Protein AF-A0A1V4QBG5-F1 (afdb_monomer_lite)

Structure (mmCIF, N/CA/C/O backbone):
data_AF-A0A1V4QBG5-F1
#
_entry.id   AF-A0A1V4QBG5-F1
#
loop_
_atom_site.group_PDB
_atom_site.id
_atom_site.type_symbol
_atom_site.label_atom_id
_atom_site.label_alt_id
_atom_site.label_comp_id
_atom_site.label_asym_id
_atom_site.label_entity_id
_atom_site.label_seq_id
_atom_site.pdbx_PDB_ins_code
_atom_site.Cartn_x
_atom_site.Cartn_y
_atom_site.Cartn_z
_atom_site.occupancy
_atom_site.B_iso_or_equiv
_atom_site.auth_seq_id
_atom_site.auth_comp_id
_atom_site.auth_asym_id
_atom_site.auth_atom_id
_atom_site.pdbx_PDB_model_num
ATOM 1 N N . GLU A 1 1 ? 27.169 12.301 -31.690 1.00 55.28 1 GLU A N 1
ATOM 2 C CA . GLU A 1 1 ? 26.166 12.126 -30.625 1.00 55.28 1 GLU A CA 1
ATOM 3 C C . GLU A 1 1 ? 25.256 11.003 -31.083 1.00 55.28 1 GLU A C 1
ATOM 5 O O . GLU A 1 1 ? 24.715 11.098 -32.166 1.00 55.28 1 GLU A O 1
ATOM 10 N N . GLU A 1 2 ? 25.234 9.892 -30.360 1.00 57.31 2 GLU A N 1
ATOM 11 C CA . GLU A 1 2 ? 24.465 8.664 -30.683 1.00 57.31 2 GLU A CA 1
ATOM 12 C C . GLU A 1 2 ? 24.099 7.962 -29.361 1.00 57.31 2 GLU A C 1
ATOM 14 O O . GLU A 1 2 ? 23.023 7.404 -29.177 1.00 57.31 2 GLU A O 1
ATOM 19 N N . LYS A 1 3 ? 24.978 8.135 -28.364 1.00 63.56 3 LYS A N 1
ATOM 20 C CA . LYS A 1 3 ? 24.768 7.815 -26.952 1.00 63.56 3 LYS A CA 1
ATOM 21 C C . LYS A 1 3 ? 23.510 8.458 -26.339 1.00 63.56 3 LYS A C 1
ATOM 23 O O . LYS A 1 3 ? 22.921 7.844 -25.455 1.00 63.56 3 LYS A O 1
ATOM 28 N N . ASP A 1 4 ? 23.096 9.640 -26.800 1.00 74.81 4 ASP A N 1
ATOM 29 C CA . ASP A 1 4 ? 21.909 10.320 -26.262 1.00 74.81 4 ASP A CA 1
ATOM 30 C C . ASP A 1 4 ? 20.607 9.691 -26.787 1.00 74.81 4 ASP A C 1
ATOM 32 O O . ASP A 1 4 ? 19.680 9.473 -26.013 1.00 74.81 4 ASP A O 1
ATOM 36 N N . GLU A 1 5 ? 20.550 9.288 -28.061 1.00 79.94 5 GLU A N 1
ATOM 37 C CA . GLU A 1 5 ? 19.362 8.639 -28.641 1.00 79.94 5 GLU A CA 1
ATOM 38 C C . GLU A 1 5 ? 19.149 7.223 -28.092 1.00 79.94 5 GLU A C 1
ATOM 40 O O . GLU A 1 5 ? 18.025 6.851 -27.750 1.00 79.94 5 GLU A O 1
ATOM 45 N N . ALA A 1 6 ? 20.226 6.445 -27.944 1.00 78.88 6 ALA A N 1
ATOM 46 C CA . ALA A 1 6 ? 20.153 5.095 -27.388 1.00 78.88 6 ALA A CA 1
ATOM 47 C C . ALA A 1 6 ? 19.689 5.091 -25.919 1.00 78.88 6 ALA A C 1
ATOM 49 O O . ALA A 1 6 ? 18.917 4.219 -25.517 1.00 78.88 6 ALA A O 1
ATOM 50 N N . LEU A 1 7 ? 20.123 6.079 -25.126 1.00 81.12 7 LEU A N 1
ATOM 51 C CA . LEU A 1 7 ? 19.674 6.249 -23.743 1.00 81.12 7 LEU A CA 1
ATOM 52 C C . LEU A 1 7 ? 18.184 6.612 -23.690 1.00 81.12 7 LEU A C 1
ATOM 54 O O . LEU A 1 7 ? 17.432 5.982 -22.950 1.00 81.12 7 LEU A O 1
ATOM 58 N N . VAL A 1 8 ? 17.754 7.570 -24.516 1.00 82.69 8 VAL A N 1
ATOM 59 C CA . VAL A 1 8 ? 16.348 7.998 -24.595 1.00 82.69 8 VAL A CA 1
ATOM 60 C C . VAL A 1 8 ? 15.440 6.840 -25.017 1.00 82.69 8 VAL A C 1
ATOM 62 O O . VAL A 1 8 ? 14.374 6.647 -24.433 1.00 82.69 8 VAL A O 1
ATOM 65 N N . ALA A 1 9 ? 15.864 6.023 -25.984 1.00 81.56 9 ALA A N 1
ATOM 66 C CA . ALA A 1 9 ? 15.118 4.841 -26.407 1.00 81.56 9 ALA A CA 1
ATOM 67 C C . ALA A 1 9 ? 15.015 3.786 -25.292 1.00 81.56 9 ALA A C 1
ATOM 69 O O . ALA A 1 9 ? 13.950 3.198 -25.098 1.00 81.56 9 ALA A O 1
ATOM 70 N N . ALA A 1 10 ? 16.091 3.568 -24.529 1.00 78.62 10 ALA A N 1
ATOM 71 C CA . ALA A 1 10 ? 16.095 2.638 -23.403 1.00 78.62 10 ALA A CA 1
ATOM 72 C C . ALA A 1 10 ? 15.193 3.112 -22.249 1.00 78.62 10 ALA A C 1
ATOM 74 O O . ALA A 1 10 ? 14.437 2.314 -21.694 1.00 78.62 10 ALA A O 1
ATOM 75 N N . GLU A 1 11 ? 15.213 4.404 -21.910 1.00 75.06 11 GLU A N 1
ATOM 76 C CA . GLU A 1 11 ? 14.308 4.980 -20.907 1.00 75.06 11 GLU A CA 1
ATOM 77 C C . GLU A 1 11 ? 12.843 4.908 -21.354 1.00 75.06 11 GLU A C 1
ATOM 79 O O . GLU A 1 11 ? 11.976 4.528 -20.564 1.00 75.06 11 GLU A O 1
ATOM 84 N N . ALA A 1 12 ? 12.564 5.187 -22.633 1.00 77.12 12 ALA A N 1
ATOM 85 C CA . ALA A 1 12 ? 11.227 5.051 -23.204 1.00 77.12 12 ALA A CA 1
ATOM 86 C C . ALA A 1 12 ? 10.733 3.595 -23.174 1.00 77.12 12 ALA A C 1
ATOM 88 O O . ALA A 1 12 ? 9.572 3.349 -22.846 1.00 77.12 12 ALA A O 1
ATOM 89 N N . ALA A 1 13 ? 11.612 2.628 -23.455 1.00 75.75 13 ALA A N 1
ATOM 90 C CA . ALA A 1 13 ? 11.293 1.206 -23.373 1.00 75.75 13 ALA A CA 1
ATOM 91 C C . ALA A 1 13 ? 11.007 0.761 -21.929 1.00 75.75 13 ALA A C 1
ATOM 93 O O . ALA A 1 13 ? 10.038 0.043 -21.692 1.00 75.75 1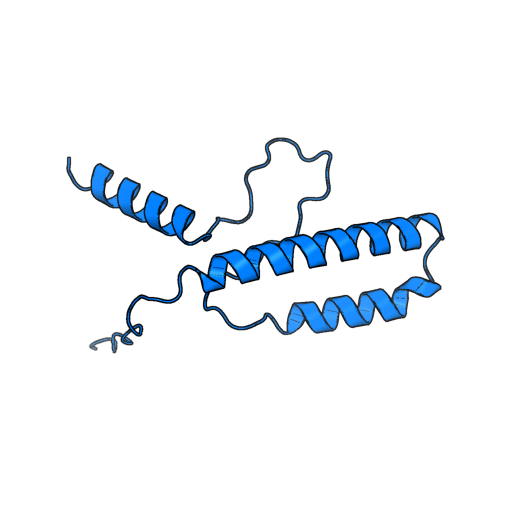3 ALA A O 1
ATOM 94 N N . MET A 1 14 ? 11.786 1.230 -20.947 1.00 75.19 14 MET A N 1
ATOM 95 C CA . MET A 1 14 ? 11.526 0.940 -19.532 1.00 75.19 14 MET A CA 1
ATOM 96 C C . MET A 1 14 ? 10.206 1.554 -19.049 1.00 75.19 14 MET A C 1
ATOM 98 O O . MET A 1 14 ? 9.427 0.877 -18.377 1.00 75.19 14 MET A O 1
ATOM 102 N N . ALA A 1 15 ? 9.909 2.794 -19.446 1.00 74.19 15 ALA A N 1
ATOM 103 C CA . ALA A 1 15 ? 8.634 3.435 -19.140 1.00 74.19 15 AL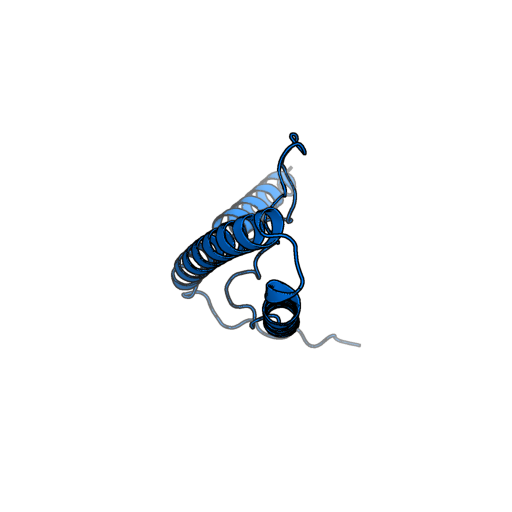A A CA 1
ATOM 104 C C . ALA A 1 15 ? 7.449 2.687 -19.780 1.00 74.19 15 ALA A C 1
ATOM 106 O O . ALA A 1 15 ? 6.440 2.448 -19.114 1.00 74.19 15 ALA A O 1
ATOM 107 N N . ALA A 1 16 ? 7.586 2.256 -21.040 1.00 71.75 16 ALA A N 1
ATOM 108 C CA . ALA A 1 16 ? 6.585 1.446 -21.738 1.00 71.75 16 ALA A CA 1
ATOM 109 C C . ALA A 1 16 ? 6.386 0.065 -21.087 1.00 71.75 16 ALA A C 1
ATOM 111 O O . ALA A 1 16 ? 5.259 -0.421 -21.010 1.00 71.75 16 ALA A O 1
ATOM 112 N N . ALA A 1 17 ? 7.453 -0.529 -20.544 1.00 66.44 17 ALA A N 1
ATOM 113 C CA . ALA A 1 17 ? 7.410 -1.762 -19.757 1.00 66.44 17 ALA A CA 1
ATOM 114 C C . ALA A 1 17 ? 6.837 -1.568 -18.336 1.00 66.44 17 ALA A C 1
ATOM 116 O O . ALA A 1 17 ? 6.855 -2.496 -17.527 1.00 66.44 17 ALA A O 1
ATOM 117 N N . GLY A 1 18 ? 6.338 -0.373 -17.998 1.00 65.69 18 GLY A N 1
ATOM 118 C CA . GLY A 1 18 ? 5.751 -0.074 -16.691 1.00 65.69 18 GLY A CA 1
ATOM 119 C C . GLY A 1 18 ? 6.773 0.028 -15.555 1.00 65.69 18 GLY A C 1
ATOM 120 O O . GLY A 1 18 ? 6.390 0.027 -14.384 1.00 65.69 18 GLY A O 1
ATOM 121 N N . ILE A 1 19 ? 8.065 0.122 -15.878 1.00 70.50 19 ILE A N 1
ATOM 122 C CA . ILE A 1 19 ? 9.142 0.331 -14.911 1.00 70.50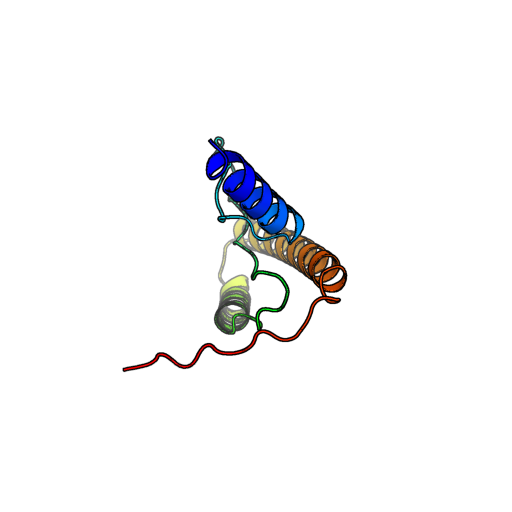 19 ILE A CA 1
ATOM 123 C C . ILE A 1 19 ? 9.222 1.835 -14.641 1.00 70.50 19 ILE A C 1
ATOM 125 O O . ILE A 1 19 ? 9.799 2.592 -15.418 1.00 70.50 19 ILE A O 1
ATOM 129 N N . SER A 1 20 ? 8.619 2.281 -13.537 1.00 67.94 20 SER A N 1
ATOM 130 C CA . SER A 1 20 ? 8.697 3.677 -13.089 1.00 67.94 20 SER A CA 1
ATOM 131 C C . SER A 1 20 ? 9.518 3.790 -11.803 1.00 67.94 20 SER A C 1
ATOM 133 O O . SER A 1 20 ? 9.391 2.974 -10.892 1.00 67.94 20 SER A O 1
ATOM 135 N N . GLY A 1 21 ? 10.365 4.821 -11.715 1.00 60.97 21 GLY 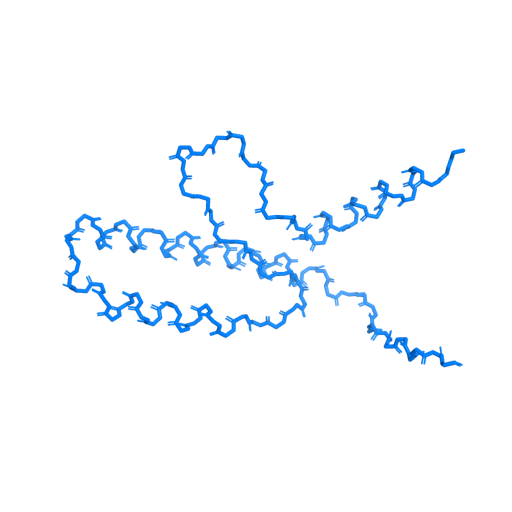A N 1
ATOM 136 C CA . GLY A 1 21 ? 11.308 5.050 -10.609 1.00 60.97 21 GLY A CA 1
ATOM 137 C C . GLY A 1 21 ? 10.683 5.400 -9.250 1.00 60.97 21 GLY A C 1
ATOM 138 O O . GLY A 1 21 ? 11.408 5.740 -8.321 1.00 60.97 21 GLY A O 1
ATOM 139 N N . GLY A 1 22 ? 9.358 5.314 -9.102 1.00 59.22 22 GLY A N 1
ATOM 140 C CA . GLY A 1 22 ? 8.701 5.391 -7.797 1.00 59.22 22 GLY A CA 1
ATOM 141 C C . GLY A 1 22 ? 8.618 6.778 -7.150 1.00 59.22 22 GLY A C 1
ATOM 142 O O . GLY A 1 22 ? 8.431 6.853 -5.939 1.00 59.22 22 GLY A O 1
ATOM 143 N N . GLY A 1 23 ? 8.702 7.870 -7.914 1.00 62.75 23 GLY A N 1
ATOM 144 C CA . GLY A 1 23 ? 8.434 9.205 -7.373 1.00 62.75 23 GLY A CA 1
ATOM 145 C C . GLY A 1 23 ? 8.525 10.319 -8.406 1.00 62.75 23 GLY A C 1
ATOM 146 O O . GLY A 1 23 ? 9.620 10.644 -8.838 1.00 62.75 23 GLY A O 1
ATOM 147 N N . THR A 1 24 ? 7.384 10.921 -8.757 1.00 55.28 24 THR A N 1
ATOM 148 C CA . THR A 1 24 ? 7.292 12.155 -9.568 1.00 55.28 24 THR A CA 1
ATOM 149 C C . THR A 1 24 ? 5.923 12.835 -9.386 1.00 55.28 24 THR A C 1
ATOM 151 O O . THR A 1 24 ? 5.215 13.098 -10.358 1.00 55.28 24 THR A O 1
ATOM 154 N N . LYS A 1 25 ? 5.489 13.092 -8.148 1.00 58.12 25 LYS A N 1
ATOM 155 C CA . LYS A 1 25 ? 4.467 14.124 -7.918 1.00 58.12 25 LYS A CA 1
ATOM 156 C C . LYS A 1 25 ? 5.139 15.284 -7.208 1.00 58.12 25 LYS A C 1
ATOM 158 O O . LYS A 1 25 ? 5.746 15.090 -6.162 1.00 58.12 25 LYS A O 1
ATOM 163 N N . GLU A 1 26 ? 5.059 16.464 -7.816 1.00 62.44 26 GLU A N 1
ATOM 164 C CA . GLU A 1 26 ? 5.525 17.711 -7.198 1.00 62.44 26 GLU A CA 1
ATOM 165 C C . GLU A 1 26 ? 4.602 18.136 -6.043 1.00 62.44 26 GLU A C 1
ATOM 167 O O . GLU A 1 26 ? 5.006 18.903 -5.171 1.00 62.44 26 GLU A O 1
ATOM 172 N N . ASP A 1 27 ? 3.380 17.591 -6.008 1.00 63.69 27 ASP A N 1
ATOM 173 C CA . ASP A 1 27 ? 2.401 17.810 -4.951 1.00 63.69 27 ASP A CA 1
ATOM 174 C C . ASP A 1 27 ? 2.399 16.659 -3.930 1.00 63.69 27 ASP A C 1
ATOM 176 O O . ASP A 1 27 ? 2.081 15.511 -4.252 1.00 63.69 27 ASP A O 1
ATOM 180 N N . PHE A 1 28 ? 2.756 16.992 -2.687 1.00 66.88 28 PHE A N 1
ATOM 181 C CA . PHE A 1 28 ? 2.822 16.088 -1.533 1.00 66.88 28 PHE A CA 1
ATOM 182 C C . PHE A 1 28 ? 1.625 16.239 -0.584 1.00 66.88 28 PHE A C 1
ATOM 184 O O . PHE A 1 28 ? 1.667 15.731 0.537 1.00 66.88 28 PHE A O 1
ATOM 191 N N . THR A 1 29 ? 0.567 16.958 -0.978 1.00 77.69 29 THR A N 1
ATOM 192 C CA . THR A 1 29 ? -0.642 17.047 -0.141 1.00 77.69 29 THR A CA 1
ATOM 193 C C . THR A 1 29 ? -1.366 15.708 0.006 1.00 77.69 29 THR A C 1
ATOM 195 O O . THR A 1 29 ? -2.101 15.519 0.976 1.00 77.69 29 THR A O 1
ATOM 198 N N . GLU A 1 30 ? -1.125 14.759 -0.900 1.00 70.94 30 GLU A N 1
ATOM 199 C CA . GLU A 1 30 ? -1.714 13.421 -0.876 1.00 70.94 30 GLU A CA 1
ATOM 200 C C . GLU A 1 30 ? -0.714 12.341 -0.445 1.00 70.94 30 GLU A C 1
ATOM 202 O O . GLU A 1 30 ? 0.497 12.434 -0.663 1.00 70.94 30 GLU A O 1
ATOM 207 N N . ILE A 1 31 ? -1.239 11.257 0.133 1.00 73.00 31 ILE A N 1
ATOM 208 C CA . ILE A 1 31 ? -0.455 10.047 0.388 1.00 73.00 31 ILE A CA 1
ATOM 209 C C . ILE A 1 31 ? -0.190 9.371 -0.957 1.00 73.00 31 ILE A C 1
ATOM 211 O O . ILE A 1 31 ? -1.104 8.859 -1.602 1.00 73.00 31 ILE A O 1
ATOM 215 N N . ILE A 1 32 ? 1.073 9.366 -1.381 1.00 75.88 32 ILE A N 1
ATOM 216 C CA . ILE A 1 32 ? 1.483 8.715 -2.626 1.00 75.88 32 ILE A CA 1
ATOM 217 C C . ILE A 1 32 ? 1.318 7.191 -2.472 1.00 75.88 32 ILE A C 1
ATOM 219 O O . ILE A 1 32 ? 1.789 6.631 -1.475 1.00 75.88 32 ILE A O 1
ATOM 223 N N . PRO A 1 33 ? 0.684 6.503 -3.443 1.00 76.31 33 PRO A N 1
ATOM 224 C CA . PRO A 1 33 ? 0.561 5.052 -3.416 1.00 76.31 33 PRO A CA 1
ATOM 225 C C . PRO A 1 33 ? 1.919 4.352 -3.344 1.00 76.31 33 PRO A C 1
ATOM 227 O O . PRO A 1 33 ? 2.918 4.823 -3.889 1.00 76.31 33 PRO A O 1
ATOM 230 N N . GLN A 1 34 ? 1.946 3.175 -2.722 1.00 79.00 34 GLN A N 1
ATOM 231 C CA . GLN A 1 34 ? 3.154 2.358 -2.669 1.00 79.00 34 GLN A CA 1
ATOM 232 C C . GLN A 1 34 ? 3.583 1.916 -4.077 1.00 79.00 34 GLN A C 1
ATOM 234 O O . GLN A 1 34 ? 2.772 1.423 -4.869 1.00 79.00 34 GLN A O 1
ATOM 239 N N . VAL A 1 35 ? 4.885 2.040 -4.359 1.00 79.19 35 VAL A N 1
ATOM 240 C CA . VAL A 1 35 ? 5.516 1.604 -5.617 1.00 79.19 35 VAL A CA 1
ATOM 241 C C . VAL A 1 35 ? 5.177 0.140 -5.871 1.00 79.19 35 VAL A C 1
ATOM 243 O O . VAL A 1 35 ? 5.371 -0.672 -4.971 1.00 79.19 35 VAL A O 1
ATOM 246 N N . GLN A 1 36 ? 4.706 -0.236 -7.063 1.00 81.25 36 GLN A N 1
ATOM 247 C CA . GLN A 1 36 ? 4.403 -1.634 -7.411 1.00 81.25 36 GLN A CA 1
ATOM 248 C C . GLN A 1 36 ? 5.662 -2.392 -7.875 1.00 81.25 36 GLN A C 1
ATOM 250 O O . GLN A 1 36 ? 6.639 -1.761 -8.271 1.00 81.25 36 GLN A O 1
ATOM 255 N N . PRO A 1 37 ? 5.715 -3.734 -7.769 1.00 79.44 37 PRO A N 1
ATOM 256 C CA . PRO A 1 37 ? 6.792 -4.503 -8.384 1.00 79.44 37 PRO A CA 1
ATOM 257 C C . PRO A 1 37 ? 6.753 -4.336 -9.905 1.00 79.44 37 PRO A C 1
ATOM 259 O O . PRO A 1 37 ? 5.667 -4.287 -10.485 1.00 79.44 37 PRO A O 1
ATOM 262 N N . ASN A 1 38 ? 7.921 -4.307 -10.544 1.00 79.62 38 ASN A N 1
ATOM 263 C CA . ASN A 1 38 ? 7.991 -4.335 -12.001 1.00 79.62 38 ASN A CA 1
ATOM 264 C C . ASN A 1 38 ? 7.340 -5.622 -12.540 1.00 79.62 38 ASN A C 1
ATOM 266 O O . ASN A 1 38 ? 7.399 -6.664 -11.873 1.00 79.62 38 ASN A O 1
ATOM 270 N N . PRO A 1 39 ? 6.758 -5.585 -13.748 1.00 74.31 39 PRO A N 1
ATOM 271 C CA . PRO A 1 39 ? 6.295 -6.786 -14.432 1.00 74.31 39 PRO A CA 1
ATOM 272 C C . PRO A 1 39 ? 7.339 -7.910 -14.456 1.00 74.31 39 PRO A C 1
ATOM 274 O O . PRO A 1 39 ? 8.539 -7.657 -14.531 1.00 74.31 39 PRO A O 1
ATOM 277 N N . GLY A 1 40 ? 6.885 -9.162 -14.351 1.00 74.69 40 GLY A N 1
ATOM 278 C CA . GLY A 1 40 ? 7.756 -10.346 -14.341 1.00 74.69 40 GLY A CA 1
ATOM 279 C C . GLY A 1 40 ? 8.499 -10.608 -13.022 1.00 74.69 40 GLY A C 1
ATOM 280 O O . GLY A 1 40 ? 9.034 -11.700 -12.838 1.00 74.69 40 GLY A O 1
ATOM 281 N N . MET A 1 41 ? 8.498 -9.666 -12.071 1.00 77.88 41 MET A N 1
ATOM 282 C CA . MET A 1 41 ? 9.107 -9.869 -10.753 1.00 77.88 41 MET A CA 1
ATOM 283 C C . MET A 1 41 ? 8.176 -10.639 -9.799 1.00 77.88 41 MET A C 1
ATOM 285 O O . MET A 1 41 ? 6.955 -10.458 -9.834 1.00 77.88 41 MET A O 1
ATOM 289 N N . PRO A 1 42 ? 8.727 -11.475 -8.898 1.00 76.94 42 PRO A N 1
ATOM 290 C CA . PRO A 1 42 ? 7.931 -12.197 -7.910 1.00 76.94 42 PRO A CA 1
ATOM 291 C C . PRO A 1 42 ? 7.276 -11.257 -6.885 1.00 76.94 42 PRO A C 1
ATOM 293 O O . PRO A 1 42 ? 7.762 -10.158 -6.602 1.00 76.94 42 PRO A O 1
ATOM 296 N N . GLU A 1 43 ? 6.186 -11.719 -6.262 1.00 79.88 43 GLU A N 1
ATOM 297 C CA . GLU A 1 43 ? 5.490 -10.950 -5.228 1.00 79.88 43 GLU A CA 1
ATOM 298 C C . GLU A 1 43 ? 6.398 -10.655 -4.019 1.00 79.88 43 GLU A C 1
ATOM 300 O O . GLU A 1 43 ? 7.076 -11.526 -3.462 1.00 79.88 43 GLU A O 1
ATOM 305 N N . ARG A 1 44 ? 6.347 -9.409 -3.533 1.00 83.06 44 ARG A N 1
ATOM 306 C CA . ARG A 1 44 ? 7.024 -9.006 -2.297 1.00 83.06 44 ARG A CA 1
ATOM 307 C C . ARG A 1 44 ? 6.288 -9.563 -1.079 1.00 83.06 44 ARG A C 1
ATOM 309 O O . ARG A 1 44 ? 5.355 -8.945 -0.573 1.00 83.06 44 ARG A O 1
ATOM 316 N N . LYS A 1 45 ? 6.791 -10.668 -0.517 1.00 84.69 45 LYS A N 1
ATOM 317 C CA . LYS A 1 45 ? 6.266 -11.315 0.712 1.00 84.69 45 LYS A CA 1
ATOM 318 C C . LYS A 1 45 ? 6.062 -10.365 1.906 1.00 84.69 45 LYS A C 1
ATOM 320 O O . LYS A 1 45 ? 5.275 -10.645 2.806 1.00 84.69 45 LYS A O 1
ATOM 325 N N . ALA A 1 46 ? 6.793 -9.250 1.970 1.00 86.12 46 ALA A N 1
ATOM 326 C CA . ALA A 1 46 ? 6.614 -8.234 3.010 1.00 86.12 46 ALA A CA 1
ATOM 327 C C . ALA A 1 46 ? 5.246 -7.530 2.942 1.00 86.12 46 ALA A C 1
ATOM 329 O O . ALA A 1 46 ? 4.722 -7.145 3.983 1.00 86.12 46 ALA A O 1
ATOM 330 N N . VAL A 1 47 ? 4.658 -7.411 1.749 1.00 84.69 47 VAL A N 1
ATOM 331 C CA . VAL A 1 47 ? 3.377 -6.730 1.529 1.00 84.69 47 VAL A CA 1
ATOM 332 C C . VAL A 1 47 ? 2.229 -7.515 2.160 1.00 84.69 47 VAL A C 1
ATOM 334 O O . VAL A 1 47 ? 1.435 -6.937 2.896 1.00 84.69 47 VAL A O 1
ATOM 337 N N . ALA A 1 48 ? 2.193 -8.837 1.966 1.00 87.62 48 ALA A N 1
ATOM 338 C CA . ALA A 1 48 ? 1.194 -9.703 2.596 1.00 87.62 48 ALA A CA 1
ATOM 339 C C . ALA A 1 48 ? 1.239 -9.604 4.133 1.00 87.62 48 ALA A C 1
ATOM 341 O O . ALA A 1 48 ? 0.226 -9.325 4.769 1.00 87.62 48 ALA A O 1
ATOM 342 N N . ARG A 1 49 ? 2.440 -9.707 4.722 1.00 92.25 49 ARG A N 1
ATOM 343 C CA . ARG A 1 49 ? 2.649 -9.575 6.179 1.00 92.25 49 ARG A CA 1
ATOM 344 C C . ARG A 1 49 ? 2.311 -8.187 6.718 1.00 92.25 49 ARG A C 1
ATOM 346 O O . ARG A 1 49 ? 1.994 -8.029 7.892 1.00 92.25 49 ARG A O 1
ATOM 353 N N . HIS A 1 50 ? 2.478 -7.141 5.913 1.00 91.38 50 HIS A N 1
ATOM 354 C CA . HIS A 1 50 ? 2.069 -5.799 6.311 1.00 91.38 50 HIS A CA 1
ATOM 355 C C . HIS A 1 50 ? 0.545 -5.692 6.354 1.00 91.38 50 HIS A C 1
ATOM 357 O O . HIS A 1 50 ? 0.008 -5.250 7.365 1.00 91.38 50 HIS A O 1
ATOM 363 N N . ARG A 1 51 ? -0.138 -6.172 5.308 1.00 91.75 51 ARG A N 1
ATOM 364 C CA . ARG A 1 51 ? -1.601 -6.158 5.224 1.00 91.75 51 ARG A CA 1
ATOM 365 C C . ARG A 1 51 ? -2.255 -6.939 6.361 1.00 91.75 51 ARG A C 1
ATOM 367 O O . ARG A 1 51 ? -3.194 -6.438 6.965 1.00 91.75 51 ARG A O 1
ATOM 374 N N . GLU A 1 52 ? -1.737 -8.123 6.676 1.00 96.31 52 GLU A N 1
ATOM 375 C CA . GLU A 1 52 ? -2.206 -8.938 7.804 1.00 96.31 52 GLU A CA 1
ATOM 376 C C . GLU A 1 52 ? -2.144 -8.158 9.125 1.00 96.31 52 GLU A C 1
ATOM 378 O O . GLU A 1 52 ? -3.167 -7.975 9.778 1.00 96.31 52 GLU A O 1
ATOM 383 N N . ARG A 1 53 ? -0.986 -7.568 9.447 1.00 96.31 53 ARG A N 1
ATOM 384 C CA . ARG A 1 53 ? -0.815 -6.754 10.663 1.00 96.31 53 ARG A CA 1
ATOM 385 C C . ARG A 1 53 ? -1.731 -5.529 10.710 1.00 96.31 53 ARG A C 1
ATOM 387 O O . ARG A 1 53 ? -2.191 -5.148 11.782 1.00 96.31 53 ARG A O 1
ATOM 394 N N . VAL A 1 54 ? -1.989 -4.888 9.569 1.00 94.94 54 VAL A N 1
ATOM 395 C CA . VAL A 1 54 ? -2.925 -3.752 9.497 1.00 94.94 54 VAL A CA 1
ATOM 396 C C . VAL A 1 54 ? -4.349 -4.209 9.807 1.00 94.94 54 VAL A C 1
ATOM 398 O O . VAL A 1 54 ? -5.041 -3.541 10.571 1.00 94.94 54 VAL A O 1
ATOM 401 N N . LEU A 1 55 ? -4.775 -5.353 9.265 1.00 96.19 55 LEU A N 1
ATOM 402 C CA . LEU A 1 55 ? -6.098 -5.922 9.528 1.00 96.19 55 LEU A CA 1
ATOM 403 C C . LEU A 1 55 ? -6.268 -6.339 10.992 1.00 96.19 55 LEU A C 1
ATOM 405 O O . LEU A 1 55 ? -7.327 -6.090 11.564 1.00 96.19 55 LEU A O 1
ATOM 409 N N . GLU A 1 56 ? -5.232 -6.910 11.608 1.00 97.88 56 GLU A N 1
ATOM 410 C CA . GLU A 1 56 ? -5.217 -7.229 13.042 1.00 97.88 56 GLU A CA 1
ATOM 411 C C . GLU A 1 56 ? -5.358 -5.975 13.915 1.00 97.88 56 GLU A C 1
ATOM 413 O O . GLU A 1 56 ? -6.089 -5.983 14.904 1.00 97.88 56 GLU A O 1
ATOM 418 N N . LEU A 1 57 ? -4.681 -4.882 13.542 1.00 96.81 57 LEU A N 1
ATOM 419 C CA . LEU A 1 57 ? -4.725 -3.618 14.277 1.00 96.81 57 LEU A CA 1
ATOM 420 C C . LEU A 1 57 ? -6.046 -2.865 14.070 1.00 96.81 57 LEU A C 1
ATOM 422 O O . LEU A 1 57 ? -6.472 -2.126 14.958 1.00 96.81 57 LEU A O 1
ATOM 426 N N . LEU A 1 58 ? -6.699 -3.045 12.919 1.00 97.31 58 LEU A N 1
ATOM 427 C CA . LEU A 1 58 ? -7.838 -2.246 12.463 1.00 97.31 58 LEU A CA 1
ATOM 428 C C . LEU A 1 58 ? -8.933 -2.018 13.526 1.00 97.31 58 LEU A C 1
ATOM 430 O O . LEU A 1 58 ? -9.330 -0.866 13.693 1.00 97.31 58 LEU A O 1
ATOM 434 N N . PRO A 1 59 ? -9.396 -3.026 14.296 1.00 97.00 59 PRO A N 1
ATOM 435 C CA . PRO A 1 59 ? -10.456 -2.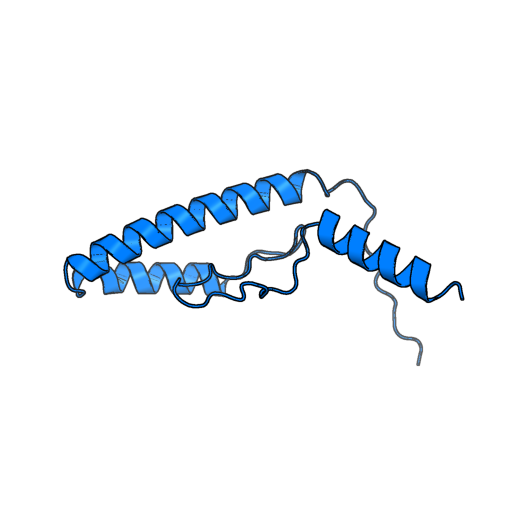837 15.292 1.00 97.00 59 PRO A CA 1
ATOM 436 C C . PRO A 1 59 ? -10.057 -1.943 16.473 1.00 97.00 59 PRO A C 1
ATOM 438 O O . PRO A 1 59 ? -10.926 -1.428 17.169 1.00 97.00 59 PRO A O 1
ATOM 441 N N . SER A 1 60 ? -8.755 -1.778 16.725 1.00 97.81 60 SER A N 1
ATOM 442 C CA . SER A 1 60 ? -8.235 -0.942 17.817 1.00 97.81 60 SER A CA 1
ATOM 443 C C . SER A 1 60 ? -8.110 0.538 17.445 1.00 97.81 60 SER A C 1
ATOM 445 O O . SER A 1 60 ? -7.846 1.375 18.309 1.00 97.81 60 SER A O 1
ATOM 447 N N . LEU A 1 61 ? -8.286 0.870 16.164 1.00 97.12 61 LEU A N 1
ATOM 448 C CA . LEU A 1 61 ? -8.129 2.224 15.648 1.00 97.12 61 LEU A CA 1
ATOM 449 C C . LEU A 1 61 ? -9.442 3.024 15.732 1.00 97.12 61 LEU A C 1
ATOM 451 O O . LEU A 1 61 ? -10.522 2.435 15.667 1.00 97.12 61 LEU A O 1
ATOM 455 N N . PRO A 1 62 ? -9.376 4.367 15.798 1.00 98.19 62 PRO A N 1
ATOM 456 C CA . PRO A 1 62 ? -10.551 5.234 15.690 1.00 98.19 62 PRO A CA 1
ATOM 457 C C . PRO A 1 62 ? -11.338 5.030 14.383 1.00 98.19 62 PRO A C 1
ATOM 459 O O . PRO A 1 62 ? -10.747 4.752 13.338 1.00 98.19 62 PRO A O 1
ATOM 462 N N . ASP A 1 63 ? -12.659 5.235 14.403 1.00 97.25 63 ASP A N 1
ATOM 463 C CA . ASP A 1 63 ? -13.548 4.963 13.256 1.00 97.25 63 ASP A CA 1
ATOM 464 C C . ASP A 1 63 ? -13.145 5.694 11.968 1.00 97.25 63 ASP A C 1
ATOM 466 O O . ASP A 1 63 ? -13.224 5.138 10.868 1.00 97.25 63 ASP A O 1
ATOM 470 N N . ASN A 1 64 ? -12.685 6.942 12.087 1.00 96.25 64 ASN A N 1
ATOM 471 C CA . ASN A 1 64 ? -12.198 7.714 10.946 1.00 96.25 64 ASN A CA 1
ATOM 472 C C . ASN A 1 64 ? -10.955 7.068 10.316 1.00 96.25 64 ASN A C 1
ATOM 474 O O . ASN A 1 64 ? -10.872 6.983 9.093 1.00 96.25 64 ASN A O 1
ATOM 478 N N . ALA A 1 65 ? -10.028 6.564 11.136 1.00 94.94 65 ALA A N 1
ATOM 479 C CA . ALA A 1 65 ? -8.843 5.857 10.666 1.00 94.94 65 ALA A CA 1
ATOM 480 C C . ALA A 1 65 ? -9.216 4.514 10.027 1.00 94.94 65 ALA A C 1
ATOM 482 O O . ALA A 1 65 ? -8.716 4.189 8.954 1.00 94.94 65 ALA A O 1
ATOM 483 N N . GLN A 1 66 ? -10.147 3.765 10.625 1.00 97.31 66 GLN A N 1
ATOM 484 C CA . GLN A 1 66 ? -10.627 2.513 10.039 1.00 97.31 66 GLN A CA 1
ATOM 485 C C . GLN A 1 66 ? -11.224 2.723 8.645 1.00 97.31 66 GLN A C 1
ATOM 487 O O . GLN A 1 66 ? -10.931 1.960 7.726 1.00 97.31 66 GLN A O 1
ATOM 492 N N . ARG A 1 67 ? -12.061 3.756 8.479 1.00 96.56 67 ARG A N 1
ATOM 493 C CA . ARG A 1 67 ? -12.640 4.112 7.179 1.00 96.56 67 ARG A CA 1
ATOM 494 C C . ARG A 1 67 ? -11.564 4.473 6.159 1.00 96.56 67 ARG A C 1
ATOM 496 O O . ARG A 1 67 ? -11.537 3.863 5.096 1.00 96.56 67 ARG A O 1
ATOM 503 N N . ALA A 1 68 ? -10.665 5.390 6.514 1.00 93.12 68 ALA A N 1
ATOM 504 C CA . ALA A 1 68 ? -9.591 5.831 5.628 1.00 93.12 68 ALA A CA 1
ATOM 505 C C . ALA A 1 68 ? -8.688 4.667 5.187 1.00 93.12 68 ALA A C 1
ATOM 507 O O . ALA A 1 68 ? -8.342 4.561 4.015 1.00 93.12 68 ALA A O 1
ATOM 508 N N . ILE A 1 69 ? -8.357 3.746 6.099 1.00 93.69 69 ILE A N 1
ATOM 509 C CA . ILE A 1 69 ? -7.551 2.562 5.779 1.00 93.69 69 ILE A CA 1
ATOM 510 C C . ILE A 1 69 ? -8.290 1.640 4.807 1.00 93.69 69 ILE A C 1
ATOM 512 O O . ILE A 1 69 ? -7.692 1.202 3.832 1.00 93.69 69 ILE A O 1
ATOM 516 N N . ARG A 1 70 ? -9.583 1.358 5.021 1.00 95.12 70 ARG A N 1
ATOM 517 C CA . ARG A 1 70 ? -10.359 0.521 4.086 1.00 95.12 70 ARG A CA 1
ATOM 518 C C . ARG A 1 70 ? -10.444 1.147 2.692 1.00 95.12 70 ARG A C 1
ATOM 520 O O . ARG A 1 70 ? -10.283 0.433 1.708 1.00 95.12 70 ARG A O 1
ATOM 527 N N . GLU A 1 71 ? -10.675 2.458 2.622 1.00 93.50 71 GLU A N 1
ATOM 528 C CA . GLU A 1 71 ? -10.707 3.220 1.366 1.00 93.50 71 GLU A CA 1
ATOM 529 C C . GLU A 1 71 ? -9.342 3.155 0.654 1.00 93.50 71 GLU A C 1
ATOM 531 O O . GLU A 1 71 ? -9.281 2.842 -0.534 1.00 93.50 71 GLU A O 1
ATOM 536 N N . SER A 1 72 ? -8.243 3.339 1.392 1.00 89.94 72 SER A N 1
ATOM 537 C CA . SER A 1 72 ? -6.877 3.208 0.869 1.00 89.94 72 SER A CA 1
ATOM 538 C C . SER A 1 72 ? -6.575 1.791 0.373 1.00 89.94 72 SER A C 1
ATOM 540 O O . SER A 1 72 ? -6.031 1.628 -0.714 1.00 89.94 72 SER A O 1
ATOM 542 N N . MET A 1 73 ? -6.948 0.756 1.133 1.00 91.44 73 MET A N 1
ATOM 543 C CA . MET A 1 73 ? -6.712 -0.641 0.753 1.00 91.44 73 MET A CA 1
ATOM 544 C C . MET A 1 73 ? -7.458 -1.019 -0.532 1.00 91.44 73 MET A C 1
ATOM 546 O O . MET A 1 73 ? -6.918 -1.770 -1.340 1.00 91.44 73 MET A O 1
ATOM 550 N N . ALA A 1 74 ? -8.671 -0.492 -0.737 1.00 91.38 74 ALA A N 1
ATOM 551 C CA . ALA A 1 74 ? -9.421 -0.697 -1.975 1.00 91.38 74 ALA A CA 1
ATOM 552 C C . ALA A 1 74 ? -8.706 -0.061 -3.180 1.00 91.38 74 ALA A C 1
ATOM 554 O O . ALA A 1 74 ? -8.521 -0.724 -4.198 1.00 91.38 74 ALA A O 1
ATOM 555 N N . GLN A 1 75 ? -8.221 1.178 -3.038 1.00 89.06 75 GLN A N 1
ATOM 556 C CA . GLN A 1 75 ? -7.436 1.843 -4.086 1.00 89.06 75 GLN A CA 1
ATOM 557 C C . GLN A 1 75 ? -6.127 1.098 -4.390 1.00 89.06 75 GLN A C 1
ATOM 559 O O . GLN A 1 75 ? -5.763 0.924 -5.551 1.00 89.06 75 GLN A O 1
ATOM 564 N N . GLU A 1 76 ? -5.419 0.612 -3.367 1.00 86.75 76 GLU A N 1
ATOM 565 C CA . GLU A 1 76 ? -4.207 -0.193 -3.558 1.00 86.75 76 GLU A CA 1
ATOM 566 C C . GLU A 1 76 ? -4.486 -1.513 -4.293 1.00 86.75 76 GLU A C 1
ATOM 568 O O . GLU A 1 76 ? -3.670 -1.943 -5.114 1.00 86.75 76 GLU A O 1
ATOM 573 N N . ASP A 1 77 ? -5.626 -2.156 -4.022 1.00 88.88 77 ASP A N 1
ATOM 574 C CA . ASP A 1 77 ? -6.043 -3.385 -4.702 1.00 88.88 77 ASP A CA 1
ATOM 575 C C . ASP A 1 77 ? -6.373 -3.113 -6.186 1.00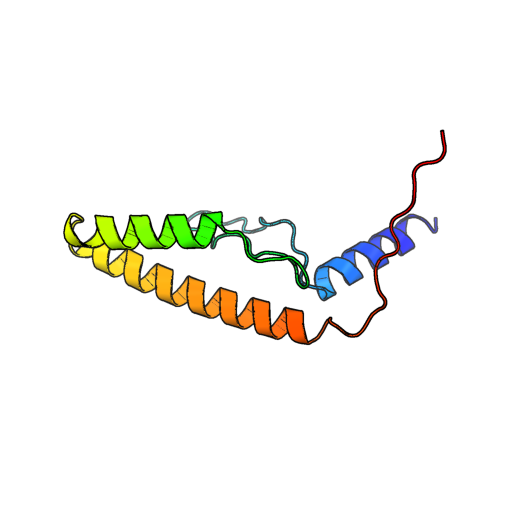 88.88 77 ASP A C 1
ATOM 577 O O . ASP A 1 77 ? -5.962 -3.886 -7.057 1.00 88.88 77 ASP A O 1
ATOM 581 N N . GLU A 1 78 ? -7.018 -1.982 -6.498 1.00 88.69 78 GLU A N 1
ATOM 582 C CA . GLU A 1 78 ? -7.262 -1.523 -7.874 1.00 88.69 78 GLU A CA 1
ATOM 583 C C . GLU A 1 78 ? -5.956 -1.236 -8.627 1.00 88.69 78 GLU A C 1
ATOM 585 O O . GLU A 1 78 ? -5.758 -1.738 -9.736 1.00 88.69 78 GLU A O 1
ATOM 590 N N . ILE A 1 79 ? -5.030 -0.488 -8.016 1.00 84.00 79 ILE A N 1
ATOM 591 C CA . ILE A 1 79 ? -3.716 -0.172 -8.601 1.00 84.00 79 ILE A CA 1
ATOM 592 C C . ILE A 1 79 ? -2.927 -1.457 -8.866 1.00 84.00 79 ILE A C 1
ATOM 594 O O . ILE A 1 79 ? -2.319 -1.615 -9.926 1.00 84.00 79 ILE A O 1
ATOM 598 N N . ARG A 1 80 ? -2.955 -2.410 -7.928 1.00 81.06 80 ARG A N 1
ATOM 599 C CA . ARG A 1 80 ? -2.295 -3.707 -8.100 1.00 81.06 80 ARG A CA 1
ATOM 600 C C . ARG A 1 80 ? -2.906 -4.496 -9.255 1.00 81.06 80 ARG A C 1
ATOM 602 O O . ARG A 1 80 ? -2.160 -5.072 -10.045 1.00 81.06 80 ARG A O 1
ATOM 609 N N . ALA A 1 81 ? -4.232 -4.540 -9.363 1.00 83.25 81 ALA A N 1
ATOM 610 C CA . ALA A 1 81 ? -4.913 -5.235 -10.452 1.00 83.25 81 ALA A CA 1
ATOM 611 C C . ALA A 1 81 ? -4.559 -4.622 -11.818 1.00 83.25 81 ALA A C 1
ATOM 613 O O . ALA A 1 81 ? -4.258 -5.357 -12.760 1.00 83.25 81 ALA A O 1
ATOM 614 N N . GLN A 1 82 ? -4.509 -3.289 -11.904 1.00 80.88 82 GLN A N 1
ATOM 615 C CA . GLN A 1 82 ? -4.066 -2.569 -13.100 1.00 80.88 82 GLN A CA 1
ATOM 616 C C . GLN A 1 82 ? -2.605 -2.900 -13.440 1.00 80.88 82 GLN A C 1
ATOM 618 O O . GLN A 1 82 ? -2.312 -3.299 -14.565 1.00 80.88 82 GLN A O 1
ATOM 623 N N . ALA A 1 83 ? -1.691 -2.842 -12.466 1.00 75.19 83 ALA A N 1
ATOM 624 C CA . ALA A 1 83 ? -0.280 -3.186 -12.668 1.00 75.19 83 ALA A CA 1
ATOM 625 C C . ALA A 1 83 ? -0.087 -4.639 -13.150 1.00 75.19 83 ALA A C 1
ATOM 627 O O . ALA A 1 83 ? 0.728 -4.905 -14.033 1.00 75.19 83 ALA A O 1
ATOM 628 N N . GLN A 1 84 ? -0.874 -5.584 -12.627 1.00 72.75 84 GLN A N 1
ATOM 629 C CA . GLN A 1 84 ? -0.872 -6.976 -13.090 1.00 72.75 84 GLN A CA 1
ATOM 630 C C . GLN A 1 84 ? -1.424 -7.130 -14.512 1.00 72.75 84 GLN A C 1
ATOM 632 O O . GLN A 1 84 ? -0.946 -7.986 -15.258 1.00 72.75 84 GLN A O 1
ATOM 637 N N . ALA A 1 85 ? -2.431 -6.339 -14.892 1.00 71.12 85 ALA A N 1
ATOM 638 C CA . ALA A 1 85 ? -2.950 -6.322 -16.255 1.00 71.12 85 ALA A CA 1
ATOM 639 C C . ALA A 1 85 ? -1.892 -5.797 -17.237 1.00 71.12 85 ALA A C 1
ATOM 641 O O . ALA A 1 85 ? -1.641 -6.436 -18.255 1.00 71.12 85 ALA A O 1
ATOM 642 N N . HIS A 1 86 ? -1.193 -4.712 -16.889 1.00 65.12 86 HIS A N 1
ATOM 643 C CA . HIS A 1 86 ? -0.089 -4.178 -17.691 1.00 65.12 86 HIS A CA 1
ATOM 644 C C . HIS A 1 86 ? 1.081 -5.162 -17.811 1.00 65.12 86 HIS A C 1
ATOM 646 O O . HIS A 1 86 ? 1.604 -5.359 -18.904 1.00 65.12 86 HIS A O 1
ATOM 652 N N . GLY A 1 87 ? 1.448 -5.850 -16.725 1.00 60.56 87 GLY A N 1
ATOM 653 C CA . GLY A 1 87 ? 2.531 -6.833 -16.761 1.00 60.56 87 GLY A CA 1
ATOM 654 C C . GLY A 1 87 ? 2.228 -8.087 -17.586 1.00 60.56 87 GLY A C 1
ATOM 655 O O . GLY A 1 87 ? 3.145 -8.672 -18.154 1.00 60.56 87 GLY A O 1
ATOM 656 N N . ARG A 1 88 ? 0.953 -8.485 -17.715 1.00 53.06 88 ARG A N 1
ATOM 657 C CA . ARG A 1 88 ? 0.546 -9.594 -18.600 1.00 53.06 88 ARG A CA 1
ATOM 658 C C . ARG A 1 88 ? 0.676 -9.263 -20.090 1.00 53.06 88 ARG A C 1
ATOM 660 O O . ARG A 1 88 ? 0.791 -10.189 -20.881 1.00 53.06 88 ARG A O 1
ATOM 667 N N . HIS A 1 89 ? 0.668 -7.985 -20.469 1.00 49.59 89 HIS A N 1
ATOM 668 C CA . HIS A 1 89 ? 0.835 -7.559 -21.863 1.00 49.59 89 HIS A CA 1
ATOM 669 C C . HIS A 1 89 ? 2.304 -7.440 -22.307 1.00 49.59 89 HIS A C 1
ATOM 671 O O . HIS A 1 89 ? 2.551 -7.345 -23.502 1.00 49.59 89 HIS A O 1
ATOM 677 N N . ALA A 1 90 ? 3.266 -7.470 -21.378 1.00 49.81 90 ALA A N 1
ATOM 678 C CA . ALA A 1 90 ? 4.702 -7.337 -21.659 1.00 49.81 90 ALA A CA 1
ATOM 679 C C . ALA A 1 90 ? 5.464 -8.684 -21.694 1.00 49.81 90 ALA A C 1
ATOM 681 O O . ALA A 1 90 ? 6.689 -8.694 -21.715 1.00 49.81 90 ALA A O 1
ATOM 682 N N . GLY A 1 91 ? 4.760 -9.821 -21.632 1.00 44.62 91 GLY A N 1
ATOM 683 C CA . GLY A 1 91 ? 5.342 -11.148 -21.381 1.00 44.62 91 GLY A CA 1
ATOM 684 C C . GLY A 1 91 ? 5.885 -11.928 -22.587 1.00 44.62 91 GLY A C 1
ATOM 685 O O . GLY A 1 91 ? 6.177 -13.106 -22.408 1.00 44.62 91 GLY A O 1
ATOM 686 N N . ASP A 1 92 ? 6.011 -11.324 -23.773 1.00 48.41 92 ASP A N 1
ATOM 687 C CA . ASP A 1 92 ? 6.404 -12.016 -25.018 1.00 48.41 92 ASP A CA 1
ATOM 688 C C . ASP A 1 92 ? 7.868 -11.770 -25.452 1.00 48.41 92 ASP A C 1
ATOM 690 O O . ASP A 1 92 ? 8.168 -11.858 -26.639 1.00 48.41 92 ASP A O 1
ATOM 694 N N . ASP A 1 93 ? 8.804 -11.503 -24.533 1.00 47.12 93 ASP A N 1
ATOM 695 C CA . ASP A 1 93 ? 10.232 -11.424 -24.888 1.00 47.12 93 ASP A CA 1
ATOM 696 C C . ASP A 1 93 ? 11.135 -12.306 -24.003 1.00 47.12 93 ASP A C 1
ATOM 698 O O . ASP A 1 93 ? 10.984 -12.382 -22.784 1.00 47.12 93 ASP A O 1
ATOM 702 N N . GLU A 1 94 ? 12.034 -13.004 -24.703 1.00 45.19 94 GLU A N 1
ATOM 703 C CA . GLU A 1 94 ? 12.956 -14.104 -24.366 1.00 45.19 94 GLU A CA 1
ATOM 704 C C . GLU A 1 94 ? 13.529 -14.213 -22.928 1.00 45.19 94 GLU A C 1
ATOM 706 O O . GLU A 1 94 ? 13.749 -13.218 -22.232 1.00 45.19 94 GLU A O 1
ATOM 711 N N . PRO A 1 95 ? 13.881 -15.442 -22.478 1.00 43.41 95 PRO A N 1
ATOM 712 C CA . PRO A 1 95 ? 14.443 -15.669 -21.149 1.00 43.41 95 PRO A CA 1
ATOM 713 C C . PRO A 1 95 ? 15.796 -14.963 -20.962 1.00 43.41 95 PRO A C 1
ATOM 715 O O . PRO A 1 95 ? 16.732 -15.127 -21.743 1.00 43.41 95 PRO A O 1
ATOM 718 N N . THR A 1 96 ? 15.926 -14.224 -19.857 1.00 49.00 96 THR A N 1
ATOM 719 C CA . THR A 1 96 ? 17.170 -13.556 -19.458 1.00 49.00 96 THR A CA 1
ATOM 720 C C . THR A 1 96 ? 18.276 -14.582 -19.185 1.00 49.00 96 THR A C 1
ATOM 722 O O . THR A 1 96 ? 18.226 -15.320 -18.199 1.00 49.00 96 THR A O 1
ATOM 725 N N . VAL A 1 97 ? 19.299 -14.615 -20.039 1.00 47.00 97 VAL A N 1
ATOM 726 C CA . VAL A 1 97 ? 20.526 -15.391 -19.812 1.00 47.00 97 VAL A CA 1
ATOM 727 C C . VAL A 1 97 ? 21.388 -14.716 -18.744 1.00 47.00 97 VAL A C 1
ATOM 729 O O . VAL A 1 97 ? 21.745 -13.543 -18.851 1.00 47.00 97 VAL A O 1
ATOM 732 N N . VAL A 1 98 ? 21.726 -15.477 -17.704 1.00 46.53 98 VAL A N 1
ATOM 733 C CA . VAL A 1 98 ? 22.679 -15.102 -16.653 1.00 46.53 98 VAL A CA 1
ATOM 734 C C . VAL A 1 98 ? 24.076 -14.999 -17.271 1.00 46.53 98 VAL A C 1
ATOM 736 O O . VAL A 1 98 ? 24.622 -15.995 -17.738 1.00 46.53 98 VAL A O 1
ATOM 739 N N . LEU A 1 99 ? 24.649 -13.794 -17.300 1.00 46.91 99 LEU A N 1
ATOM 740 C CA . LEU A 1 99 ? 26.048 -13.589 -17.677 1.00 46.91 99 LEU A CA 1
ATOM 741 C C . LEU A 1 99 ? 26.936 -14.044 -16.513 1.00 46.91 99 LEU A C 1
ATOM 743 O O . LEU A 1 99 ? 27.076 -13.327 -15.522 1.00 46.91 99 LEU A O 1
ATOM 747 N N . ASP A 1 100 ? 27.514 -15.241 -16.630 1.00 42.44 100 ASP A N 1
ATOM 748 C CA . ASP A 1 100 ? 28.576 -15.704 -15.736 1.00 42.44 100 ASP A CA 1
ATOM 749 C C . ASP A 1 100 ? 29.767 -14.738 -15.821 1.00 42.44 100 ASP A C 1
ATOM 751 O O . ASP A 1 100 ? 30.343 -14.504 -16.887 1.00 42.44 100 ASP A O 1
ATOM 755 N N . ALA A 1 101 ? 30.111 -14.142 -14.680 1.00 43.28 101 ALA A N 1
ATOM 756 C CA . ALA A 1 101 ? 31.230 -13.223 -14.549 1.00 43.28 101 ALA A CA 1
ATOM 757 C C . ALA A 1 101 ? 32.553 -13.974 -14.769 1.00 43.28 101 ALA A C 1
ATOM 759 O O . ALA A 1 101 ? 32.930 -14.843 -13.983 1.00 43.28 101 ALA A O 1
ATOM 760 N N . VAL A 1 102 ? 33.259 -13.625 -15.846 1.00 41.72 102 VAL A N 1
ATOM 761 C CA . VAL A 1 102 ? 34.620 -14.095 -16.125 1.00 41.72 102 VAL A CA 1
ATOM 762 C C . VAL A 1 102 ? 35.593 -13.439 -15.137 1.00 41.72 102 VAL A C 1
ATOM 764 O O . VAL A 1 102 ? 35.619 -12.213 -15.011 1.00 41.72 102 VAL A O 1
ATOM 767 N N . VAL A 1 103 ? 36.349 -14.290 -14.436 1.00 43.31 103 VAL A N 1
ATOM 768 C CA . VAL A 1 103 ? 37.508 -13.978 -13.575 1.00 43.31 103 VAL A CA 1
ATOM 769 C C . VAL A 1 103 ? 38.729 -13.628 -14.416 1.00 43.31 103 VAL A C 1
ATOM 771 O O . VAL A 1 103 ? 38.933 -14.307 -15.448 1.00 43.31 103 VAL A O 1
#

Radius of gyration: 18.84 Å; chains: 1; bounding box: 51×34×48 Å

Secondary structure (DSSP, 8-state):
--HHHHHHHHHHHHHHTT---S---S--SS-PPPPPPPTTPPP-HHHHHHHHHHHHHGGGS-HHHHHHHHHHHHHHHHHHHHHHHHHHHT--S----------

Foldseek 3Di:
DCVVVVVVVVVVVCVLQVNDPFDDDPDPPDDRADDDDGQPDDDDPVVVVVVVVCVVCLVVDDPVVNVVVVVNVVVNVVVRVVNHVSSVVVPPDDDDDDDDDDD

Sequence (103 aa):
EEKDEALVAAEAAMAAAGISGGGTKEDFTEIIPQVQPNPGMPERKAVARHRERVLELLPSLPDNAQRAIRESMAQEDEIRAQAQAHGRHAGDDEPTVVLDAVV

pLDDT: mean 75.39, std 16.71, range [41.72, 98.19]